Protein AF-A0A0S8H5W3-F1 (afdb_monomer)

Secondary structure (DSSP, 8-state):
--------------------HHHHHHHHHHHHHHHHHHHHHHHHHHHHHTTTS-HHHHHHHHHHHHHHHHHHHHHHHHHHHTTTTS--

Foldseek 3Di:
DDDDDDDDDPPDPPPPPPDPPVVVLVVLVVVLVVLVVVLVVLVVVLVVCVVVDDPVRNVVSVVVSVVSVVVSVVSVVVSVVVPVPPDD

Mean predicted aligned error: 11.43 Å

pLDDT: mean 81.81, std 19.47, range [39.88, 9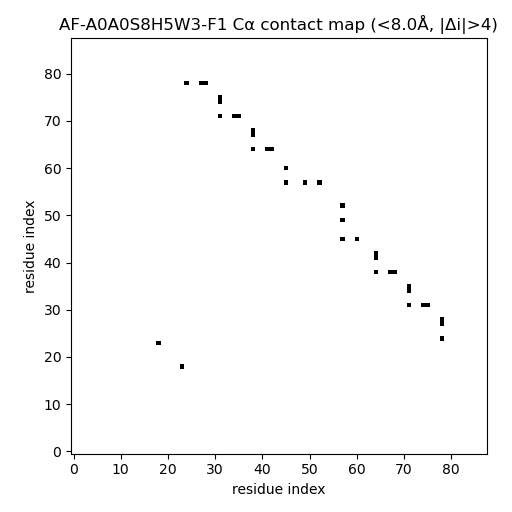8.12]

Nearest PDB structures (foldseek):
  5me8-assembly1_B  TM=8.341E-01  e=6.250E-01  Homo sapiens
  5mto-assembly1_B  TM=8.264E-01  e=7.598E-01  Homo sapiens
  5mto-assembly1_A  TM=7.953E-01  e=1.279E+00  Homo sapiens
  8cok-assembly1_A  TM=8.921E-01  e=5.350E+00  Homo sapiens

Solvent-accessible surface area (backbone atoms only — not comparable to full-atom values): 5513 Å² total; per-residue (Å²): 139,82,78,83,84,78,82,80,77,95,73,71,83,73,69,78,80,69,68,55,71,67,57,51,50,48,52,50,51,54,48,50,54,52,50,51,53,52,53,54,50,51,52,54,46,49,66,72,40,62,88,77,53,55,74,67,55,47,51,51,50,53,51,51,54,51,52,51,52,54,52,48,54,57,52,50,52,55,59,55,68,66,61,72,81,79,78,128

Radius of gyration: 24.45 Å; Cα contacts (8 Å, |Δi|>4): 18; chains: 1; bounding box: 81×32×51 Å

Structure (mmCIF, N/CA/C/O backbone):
data_AF-A0A0S8H5W3-F1
#
_entry.id   AF-A0A0S8H5W3-F1
#
loop_
_atom_site.group_PDB
_atom_site.id
_atom_site.type_symbol
_atom_site.label_atom_id
_atom_site.label_alt_id
_atom_site.label_comp_id
_atom_site.label_asym_id
_atom_site.label_entity_id
_atom_site.label_seq_id
_atom_site.pdbx_PDB_ins_code
_atom_site.Cartn_x
_atom_site.Cartn_y
_atom_site.Cartn_z
_atom_site.occupancy
_atom_site.B_iso_or_equiv
_atom_site.auth_seq_id
_atom_site.auth_comp_id
_atom_site.auth_asym_id
_atom_site.auth_atom_id
_atom_site.pdbx_PDB_model_num
ATOM 1 N N . MET A 1 1 ? 65.128 -23.305 -17.265 1.00 50.66 1 MET A N 1
ATOM 2 C CA . MET A 1 1 ? 64.789 -22.241 -16.293 1.00 50.66 1 MET A CA 1
ATOM 3 C C . MET A 1 1 ? 64.956 -20.935 -17.053 1.00 50.66 1 MET A C 1
ATOM 5 O O . MET A 1 1 ? 66.067 -20.646 -17.449 1.00 50.66 1 MET A O 1
ATOM 9 N N . THR A 1 2 ? 63.900 -20.266 -17.493 1.00 52.94 2 THR A N 1
ATOM 10 C CA . THR A 1 2 ? 62.998 -19.483 -16.643 1.00 52.94 2 THR A CA 1
ATOM 11 C C . THR A 1 2 ? 61.540 -19.695 -17.047 1.00 52.94 2 THR A C 1
ATOM 13 O O . THR A 1 2 ? 61.200 -19.742 -18.226 1.00 52.94 2 THR A O 1
ATOM 16 N N . GLY A 1 3 ? 60.688 -19.913 -16.047 1.00 44.91 3 GLY A N 1
ATOM 17 C CA . GLY A 1 3 ? 59.261 -20.103 -16.251 1.00 44.91 3 GLY A CA 1
ATOM 18 C C . GLY A 1 3 ? 58.569 -18.792 -16.611 1.00 44.91 3 GLY A C 1
ATOM 19 O O . GLY A 1 3 ? 58.820 -17.764 -15.987 1.00 44.91 3 GLY A O 1
ATOM 20 N N . GLY A 1 4 ? 57.636 -18.860 -17.562 1.00 56.12 4 GLY A N 1
ATOM 21 C CA . GLY A 1 4 ? 56.358 -18.184 -17.339 1.00 56.12 4 GLY A CA 1
ATOM 22 C C . GLY A 1 4 ? 55.703 -18.846 -16.123 1.00 56.12 4 GLY A C 1
ATOM 23 O O . GLY A 1 4 ? 55.877 -20.055 -15.947 1.00 56.12 4 GLY A O 1
ATOM 24 N N . PRO A 1 5 ? 55.016 -18.099 -1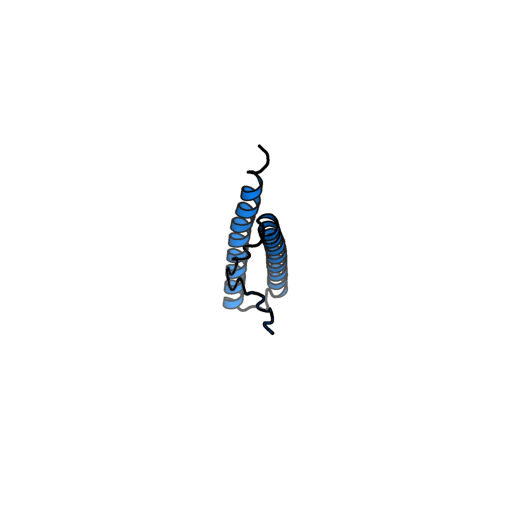5.250 1.00 58.25 5 PRO A N 1
ATOM 25 C CA . PRO A 1 5 ? 53.765 -17.462 -15.651 1.00 58.25 5 PRO A CA 1
ATOM 26 C C . PRO A 1 5 ? 53.493 -16.121 -14.944 1.00 58.25 5 PRO A C 1
ATOM 28 O O . PRO A 1 5 ? 53.947 -15.880 -13.832 1.00 58.25 5 PRO A O 1
ATOM 31 N N . ALA A 1 6 ? 52.648 -15.282 -15.534 1.00 50.03 6 ALA A N 1
ATOM 32 C CA . ALA A 1 6 ? 51.817 -14.372 -14.750 1.00 50.03 6 ALA A CA 1
ATOM 33 C C . ALA A 1 6 ? 50.585 -14.011 -15.574 1.00 50.03 6 ALA A C 1
ATOM 35 O O . ALA A 1 6 ? 50.557 -13.046 -16.335 1.00 50.03 6 ALA A O 1
ATOM 36 N N . ALA A 1 7 ? 49.564 -14.850 -15.431 1.00 46.44 7 ALA A N 1
ATOM 37 C CA . ALA A 1 7 ? 48.202 -14.407 -15.618 1.00 46.44 7 ALA A CA 1
ATOM 38 C C . ALA A 1 7 ? 47.958 -13.186 -14.712 1.00 46.44 7 ALA A C 1
ATOM 40 O O . ALA A 1 7 ? 48.252 -13.260 -13.525 1.00 46.44 7 ALA A O 1
ATOM 41 N N . GLN A 1 8 ? 47.487 -12.099 -15.333 1.00 51.38 8 GLN A N 1
ATOM 42 C CA . GLN A 1 8 ? 46.375 -11.214 -14.942 1.00 51.38 8 GLN A CA 1
ATOM 43 C C . GLN A 1 8 ? 46.238 -10.825 -13.444 1.00 51.38 8 GLN A C 1
ATOM 45 O O . GLN A 1 8 ? 46.301 -11.673 -12.561 1.00 51.38 8 GLN A O 1
ATOM 50 N N . PRO A 1 9 ? 45.893 -9.559 -13.140 1.00 48.50 9 PRO A N 1
ATOM 51 C CA . PRO A 1 9 ? 44.490 -9.191 -13.295 1.00 48.50 9 PRO A CA 1
ATOM 52 C C . PRO A 1 9 ? 44.271 -7.797 -13.886 1.00 48.50 9 PRO A C 1
ATOM 54 O O . PRO A 1 9 ? 44.763 -6.788 -13.383 1.00 48.50 9 PRO A O 1
ATOM 57 N N . ALA A 1 10 ? 43.420 -7.758 -14.911 1.00 49.31 10 ALA A N 1
ATOM 58 C CA . ALA A 1 10 ? 42.496 -6.657 -15.135 1.00 49.31 10 ALA A CA 1
ATOM 59 C C . ALA A 1 10 ? 41.605 -6.516 -13.885 1.00 49.31 10 ALA A C 1
ATOM 61 O O . ALA A 1 10 ? 40.476 -6.996 -13.838 1.00 49.31 10 ALA A O 1
ATOM 62 N N . SER A 1 11 ? 42.162 -5.960 -12.813 1.00 48.88 11 SER A N 1
ATOM 63 C CA . SER A 1 11 ? 41.420 -5.676 -11.598 1.00 48.88 11 SER A CA 1
ATOM 64 C C . SER A 1 11 ? 40.697 -4.353 -11.770 1.00 48.88 11 SER A C 1
ATOM 66 O O . SER A 1 11 ? 41.318 -3.296 -11.821 1.00 48.88 11 SER A O 1
ATOM 68 N N . ALA A 1 12 ? 39.373 -4.462 -11.747 1.00 52.16 12 ALA A N 1
ATOM 69 C CA . ALA A 1 12 ? 38.476 -3.455 -11.205 1.00 52.16 12 ALA A CA 1
ATOM 70 C C . ALA A 1 12 ? 38.236 -2.197 -12.052 1.00 52.16 12 ALA A C 1
ATOM 72 O O . ALA A 1 12 ? 38.100 -1.103 -11.511 1.00 52.16 12 ALA A O 1
ATOM 73 N N . GLU A 1 13 ? 37.963 -2.368 -13.345 1.00 46.22 13 GLU A N 1
ATOM 74 C CA . GLU A 1 13 ? 36.757 -1.696 -13.836 1.00 46.22 13 GLU A CA 1
ATOM 75 C C . GLU A 1 13 ? 35.573 -2.484 -13.282 1.00 46.22 13 GLU A C 1
ATOM 77 O O . GLU A 1 13 ? 35.075 -3.433 -13.886 1.00 46.22 13 GLU A O 1
ATOM 82 N N . SER A 1 14 ? 35.174 -2.123 -12.062 1.00 53.53 14 SER A N 1
ATOM 83 C CA . SER A 1 14 ? 33.829 -2.369 -11.563 1.00 53.53 14 SER A CA 1
ATOM 84 C C . SER A 1 14 ? 32.895 -1.640 -12.515 1.00 53.53 14 SER A C 1
ATOM 86 O O . SER A 1 14 ? 32.535 -0.486 -12.290 1.00 53.53 14 SER A O 1
ATOM 88 N N . GLN A 1 15 ? 32.594 -2.290 -13.637 1.00 51.28 15 GLN A N 1
ATOM 89 C CA . GLN A 1 15 ? 31.545 -1.873 -14.535 1.00 51.28 15 GLN A CA 1
ATOM 90 C C . GLN A 1 15 ? 30.304 -1.791 -13.664 1.00 51.28 15 GLN A C 1
ATOM 92 O O . GLN A 1 15 ? 29.841 -2.787 -13.108 1.00 51.28 15 GLN A O 1
ATOM 97 N N . GLU A 1 16 ? 29.846 -0.563 -13.460 1.00 58.28 16 GLU A N 1
ATOM 98 C CA . GLU A 1 16 ? 28.524 -0.262 -12.963 1.00 58.28 16 GLU A CA 1
ATOM 99 C C . GLU A 1 16 ? 27.579 -1.008 -13.905 1.00 58.28 16 GLU A C 1
ATOM 101 O O . GLU A 1 16 ? 27.296 -0.539 -15.007 1.00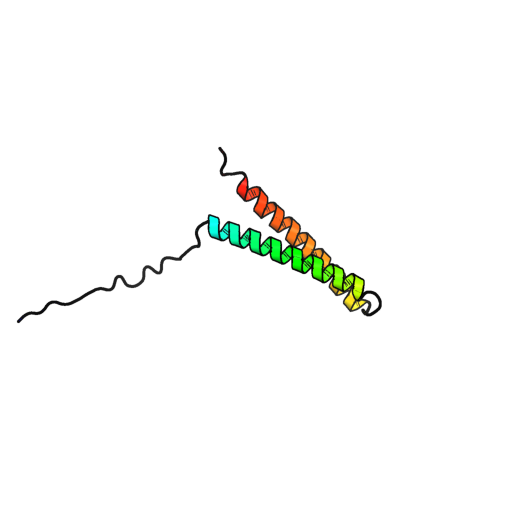 58.28 16 GLU A O 1
ATOM 106 N N . GLU A 1 17 ? 27.199 -2.238 -13.541 1.00 62.22 17 GLU A N 1
ATOM 107 C CA . GLU A 1 17 ? 26.252 -3.056 -14.291 1.00 62.22 17 GLU A CA 1
ATOM 108 C C . GLU A 1 17 ? 24.883 -2.400 -14.129 1.00 62.22 17 GLU A C 1
ATOM 110 O O . GLU A 1 17 ? 24.000 -2.802 -13.370 1.00 62.22 17 GLU A O 1
ATOM 115 N N . LYS A 1 18 ? 24.740 -1.271 -14.812 1.00 73.00 18 LYS A N 1
ATOM 116 C CA . LYS A 1 18 ? 23.503 -0.560 -14.974 1.00 73.00 18 LYS A CA 1
ATOM 117 C C . LYS A 1 18 ? 22.669 -1.450 -15.874 1.00 73.00 18 LYS A C 1
ATOM 119 O O . LYS A 1 18 ? 22.922 -1.547 -17.072 1.00 73.00 18 LYS A O 1
ATOM 124 N N . LEU A 1 19 ? 21.711 -2.129 -15.248 1.00 73.31 19 LEU A N 1
ATOM 125 C CA . LEU A 1 19 ? 20.728 -2.990 -15.898 1.00 73.31 19 LEU A CA 1
ATOM 126 C C . LEU A 1 19 ? 20.295 -2.388 -17.246 1.00 73.31 19 LEU A C 1
ATOM 128 O O . LEU A 1 19 ? 20.025 -1.178 -17.308 1.00 73.31 19 LEU A O 1
ATOM 132 N N . PRO A 1 20 ? 20.197 -3.200 -18.314 1.00 84.50 20 PRO A N 1
ATOM 133 C CA . PRO A 1 20 ? 19.819 -2.688 -19.618 1.00 84.50 20 PRO A CA 1
ATOM 134 C C . PRO A 1 20 ? 18.460 -1.969 -19.532 1.00 84.50 20 PRO A C 1
ATOM 136 O O . PRO A 1 20 ? 17.588 -2.384 -18.760 1.00 84.50 20 PRO A O 1
ATOM 139 N N . PRO A 1 21 ? 18.233 -0.893 -20.310 1.00 82.19 21 PRO A N 1
ATOM 140 C CA . PRO A 1 21 ? 17.023 -0.073 -20.199 1.00 82.19 21 PRO A CA 1
ATOM 141 C C . PRO A 1 21 ? 15.706 -0.855 -20.315 1.00 82.19 21 PRO A C 1
ATOM 143 O O . PRO A 1 21 ? 14.705 -0.449 -19.726 1.00 82.19 21 PRO A O 1
ATOM 146 N N . GLU A 1 22 ? 15.702 -1.964 -21.057 1.00 84.38 22 GLU A N 1
ATOM 147 C CA . GLU A 1 22 ? 14.556 -2.870 -21.217 1.00 84.38 22 GLU A CA 1
ATOM 148 C C . GLU A 1 22 ? 14.243 -3.638 -19.915 1.00 84.38 22 GLU A C 1
ATOM 150 O O . GLU A 1 22 ? 13.087 -3.734 -19.502 1.00 84.38 22 GLU A O 1
ATOM 155 N N . GLU A 1 23 ? 15.275 -4.108 -19.207 1.00 87.62 23 GLU A N 1
ATOM 156 C CA . GLU A 1 23 ? 15.173 -4.801 -17.914 1.00 87.62 23 GLU A CA 1
ATOM 157 C C . GLU A 1 23 ? 14.682 -3.842 -16.821 1.00 87.62 23 GLU A C 1
ATOM 159 O O . GLU A 1 23 ? 13.801 -4.179 -16.028 1.00 87.62 23 GLU A O 1
ATOM 164 N N . VAL A 1 24 ? 15.191 -2.603 -16.820 1.00 87.94 24 VAL A N 1
ATOM 165 C CA . VAL A 1 24 ? 14.728 -1.541 -15.912 1.00 87.94 24 VAL A CA 1
ATOM 166 C C . VAL A 1 24 ? 13.248 -1.243 -16.144 1.00 87.94 24 VAL A C 1
ATOM 168 O O . VAL A 1 24 ? 12.474 -1.193 -15.191 1.00 87.94 24 VAL A O 1
ATOM 171 N N . GLN A 1 25 ? 12.825 -1.085 -17.400 1.00 87.19 25 GLN A N 1
ATOM 172 C CA . GLN A 1 25 ? 11.417 -0.856 -17.735 1.00 87.19 25 GLN A CA 1
ATOM 173 C C . GLN A 1 25 ? 10.526 -2.037 -17.350 1.00 87.19 25 GLN A C 1
ATOM 175 O O . GLN A 1 25 ? 9.434 -1.832 -16.819 1.00 87.19 25 GLN A O 1
ATOM 180 N N . LYS A 1 26 ? 10.986 -3.274 -17.574 1.00 89.31 26 LYS A N 1
ATOM 181 C CA . LYS A 1 26 ? 10.275 -4.475 -17.131 1.00 89.31 26 LYS A CA 1
ATOM 182 C C . LYS A 1 26 ? 10.091 -4.476 -15.613 1.00 89.31 26 LYS A C 1
ATOM 184 O O . LYS A 1 26 ? 8.961 -4.602 -15.158 1.00 89.31 26 LYS A O 1
ATOM 189 N N . ARG A 1 27 ? 11.153 -4.235 -14.836 1.00 89.25 27 ARG A N 1
ATOM 190 C CA . ARG A 1 27 ? 11.075 -4.143 -13.367 1.00 89.25 27 ARG A CA 1
ATOM 191 C C . ARG A 1 27 ? 10.133 -3.038 -12.895 1.00 89.25 27 ARG A C 1
ATOM 193 O O . ARG A 1 27 ? 9.398 -3.245 -11.936 1.00 89.25 27 ARG A O 1
ATOM 200 N N . VAL A 1 28 ? 10.121 -1.886 -13.569 1.00 91.00 28 VAL A N 1
ATOM 201 C CA . VAL A 1 28 ? 9.172 -0.802 -13.268 1.00 91.00 28 VAL A CA 1
ATOM 202 C C . VAL A 1 28 ? 7.730 -1.254 -13.516 1.00 91.00 28 VAL A C 1
ATOM 204 O O . VAL A 1 28 ? 6.880 -1.035 -12.657 1.00 91.00 28 VAL A O 1
ATOM 207 N N . ARG A 1 29 ? 7.442 -1.919 -14.643 1.00 90.31 29 ARG A N 1
ATOM 208 C CA . ARG A 1 29 ? 6.099 -2.454 -14.936 1.00 90.31 29 ARG A CA 1
ATOM 209 C C . ARG A 1 29 ? 5.667 -3.521 -13.931 1.00 90.31 29 ARG A C 1
ATOM 211 O O . ARG A 1 29 ? 4.558 -3.433 -13.410 1.00 90.31 29 ARG A O 1
ATOM 218 N N . ASP A 1 30 ? 6.547 -4.469 -13.622 1.00 93.81 30 ASP A N 1
ATOM 219 C CA . ASP A 1 30 ? 6.283 -5.534 -12.648 1.00 93.81 30 ASP A CA 1
ATOM 220 C C . ASP A 1 30 ? 6.033 -4.939 -11.248 1.00 93.81 30 ASP A C 1
ATOM 222 O O . ASP A 1 30 ? 5.083 -5.315 -10.561 1.00 93.81 30 ASP A O 1
ATOM 226 N N . GLY A 1 31 ? 6.826 -3.936 -10.853 1.00 94.56 31 GLY A N 1
ATOM 227 C CA . GLY A 1 31 ? 6.648 -3.206 -9.598 1.00 94.56 31 GL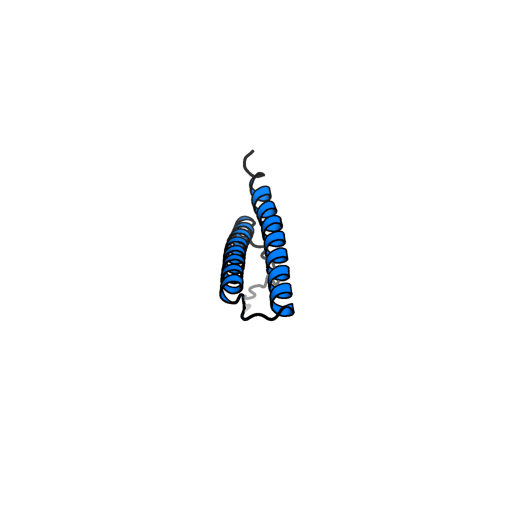Y A CA 1
ATOM 228 C C . GLY A 1 31 ? 5.327 -2.436 -9.529 1.00 94.56 31 GLY A C 1
ATOM 229 O O . GLY A 1 31 ? 4.658 -2.468 -8.497 1.00 94.56 31 GLY A O 1
ATOM 230 N N . LEU A 1 32 ? 4.907 -1.788 -10.622 1.00 95.50 32 LEU A N 1
ATOM 231 C CA . LEU A 1 32 ? 3.602 -1.121 -10.699 1.00 95.50 32 LEU A CA 1
ATOM 232 C C . LEU A 1 32 ? 2.448 -2.125 -10.595 1.00 95.50 32 LEU A C 1
ATOM 234 O O . LEU A 1 32 ? 1.490 -1.876 -9.864 1.00 95.50 32 LEU A O 1
ATOM 238 N N . ALA A 1 33 ? 2.542 -3.273 -11.269 1.00 95.38 33 ALA A N 1
ATOM 239 C CA . ALA A 1 33 ? 1.534 -4.326 -11.166 1.00 95.38 33 ALA A CA 1
ATOM 240 C C . ALA A 1 33 ? 1.397 -4.841 -9.721 1.00 95.38 33 ALA A C 1
ATOM 242 O O . ALA A 1 33 ? 0.283 -4.923 -9.200 1.00 95.38 33 ALA A O 1
ATOM 243 N N . GLY A 1 34 ? 2.523 -5.099 -9.046 1.00 97.25 34 GLY A N 1
ATOM 244 C CA . GLY A 1 34 ? 2.534 -5.490 -7.634 1.00 97.25 34 GLY A CA 1
ATOM 245 C C . GLY A 1 34 ? 1.969 -4.406 -6.710 1.00 97.25 34 GLY A C 1
ATOM 246 O O . GLY A 1 34 ? 1.156 -4.701 -5.835 1.00 97.25 34 GLY A O 1
ATOM 247 N N . ALA A 1 35 ? 2.332 -3.140 -6.936 1.00 97.19 35 ALA A N 1
ATOM 248 C CA . ALA A 1 35 ? 1.810 -2.015 -6.163 1.00 97.19 35 ALA A CA 1
ATOM 249 C C . ALA A 1 35 ? 0.284 -1.895 -6.284 1.00 97.19 35 ALA A C 1
ATOM 251 O O . ALA A 1 35 ? -0.395 -1.719 -5.274 1.00 97.19 35 ALA A O 1
ATOM 252 N N . ARG A 1 36 ? -0.267 -2.052 -7.495 1.00 97.50 36 ARG A N 1
ATOM 253 C CA . ARG A 1 36 ? -1.718 -2.056 -7.714 1.00 97.50 36 ARG A CA 1
ATOM 254 C C . ARG A 1 36 ? -2.402 -3.167 -6.920 1.00 97.50 36 ARG A C 1
ATOM 256 O O . ARG A 1 36 ? -3.356 -2.893 -6.203 1.00 97.50 36 ARG A O 1
ATOM 263 N N . GLN A 1 37 ? -1.890 -4.394 -7.005 1.00 98.06 37 GLN A N 1
ATOM 264 C CA . GLN A 1 37 ? -2.456 -5.532 -6.279 1.00 98.06 37 GLN A CA 1
ATOM 265 C C . GLN A 1 37 ? -2.458 -5.303 -4.760 1.00 98.06 37 GLN A C 1
ATOM 267 O O . GLN A 1 37 ? -3.437 -5.628 -4.088 1.00 98.06 37 GLN A O 1
ATOM 272 N N . LEU A 1 38 ? -1.383 -4.729 -4.214 1.00 98.00 38 LEU A N 1
ATOM 273 C CA . LEU A 1 38 ? -1.301 -4.391 -2.792 1.00 98.00 38 LEU A CA 1
ATOM 274 C C . LEU A 1 38 ? -2.321 -3.315 -2.401 1.00 98.00 38 LEU A C 1
ATOM 276 O O . LEU A 1 38 ? -3.012 -3.484 -1.400 1.00 98.00 38 LEU A O 1
ATOM 280 N N . ILE A 1 39 ? -2.461 -2.252 -3.199 1.00 98.12 39 ILE A N 1
ATOM 281 C CA . ILE A 1 39 ? -3.458 -1.194 -2.970 1.00 98.12 39 ILE A CA 1
ATOM 282 C C . ILE A 1 39 ? -4.878 -1.770 -2.992 1.00 98.12 39 ILE A C 1
ATOM 284 O O . ILE A 1 39 ? -5.672 -1.471 -2.101 1.00 98.12 39 ILE A O 1
ATOM 288 N N . ASP A 1 40 ? -5.188 -2.617 -3.973 1.00 97.88 40 ASP A N 1
ATOM 289 C CA . ASP A 1 40 ? -6.500 -3.256 -4.096 1.00 97.88 40 ASP A CA 1
ATOM 290 C C . ASP A 1 40 ? -6.770 -4.189 -2.903 1.00 97.88 40 ASP A C 1
ATOM 292 O O . ASP A 1 40 ? -7.864 -4.189 -2.339 1.00 97.88 40 ASP A O 1
ATOM 296 N N . THR A 1 41 ? -5.756 -4.933 -2.453 1.00 98.00 41 THR A N 1
ATOM 297 C CA . THR A 1 41 ? -5.865 -5.811 -1.278 1.00 98.00 41 THR A CA 1
ATOM 298 C C . THR A 1 41 ? -6.131 -5.007 -0.006 1.00 98.00 41 THR A C 1
ATOM 300 O O . THR A 1 41 ? -7.033 -5.350 0.754 1.00 98.00 41 THR A O 1
ATOM 303 N N . LEU A 1 42 ? -5.387 -3.920 0.217 1.00 97.44 42 LEU A N 1
ATOM 304 C CA . LEU A 1 42 ? -5.585 -3.035 1.368 1.00 97.44 42 LEU A CA 1
ATOM 305 C C . LEU A 1 42 ? -6.974 -2.389 1.359 1.00 97.44 42 LEU A C 1
ATOM 307 O O . LEU A 1 42 ? -7.592 -2.286 2.413 1.00 97.44 42 LEU A O 1
ATOM 311 N N . ALA A 1 43 ? -7.492 -2.016 0.187 1.00 97.31 43 ALA A N 1
ATOM 312 C CA . ALA A 1 43 ? -8.845 -1.482 0.054 1.00 97.31 43 ALA A CA 1
ATOM 313 C C . ALA A 1 43 ? -9.915 -2.519 0.432 1.00 97.31 43 ALA A C 1
ATOM 315 O O . ALA A 1 43 ? -10.860 -2.207 1.146 1.00 97.31 43 ALA A O 1
ATOM 316 N N . VAL A 1 44 ? -9.749 -3.776 0.008 1.00 97.81 44 VAL A N 1
ATOM 317 C CA . VAL A 1 44 ? -10.656 -4.860 0.419 1.00 97.81 44 VAL A CA 1
ATOM 318 C C . VAL A 1 44 ? -10.587 -5.100 1.927 1.00 97.81 44 VAL A C 1
ATOM 320 O O . VAL A 1 44 ? -11.610 -5.392 2.544 1.00 97.81 44 VAL A O 1
ATOM 323 N N . LEU A 1 45 ? -9.395 -5.016 2.522 1.00 96.69 45 LEU A N 1
ATOM 324 C CA . LEU A 1 45 ? -9.235 -5.174 3.965 1.00 96.69 45 LEU A CA 1
ATOM 325 C C . LEU A 1 45 ? -9.906 -4.036 4.731 1.00 96.69 45 LEU A C 1
ATOM 327 O O . LEU A 1 45 ? -10.621 -4.338 5.674 1.00 96.69 45 LEU A O 1
ATOM 331 N N . GLU A 1 46 ? -9.746 -2.785 4.299 1.00 95.56 46 GLU A N 1
ATOM 332 C CA . GLU A 1 46 ? -10.406 -1.618 4.899 1.00 95.56 46 GLU A CA 1
ATOM 333 C C . GLU A 1 46 ? -11.933 -1.775 4.922 1.00 95.56 46 GLU A C 1
ATOM 335 O O . GLU A 1 46 ? -12.548 -1.667 5.980 1.00 95.56 46 GLU A O 1
ATOM 340 N N . GLU A 1 47 ? -12.537 -2.174 3.801 1.00 95.81 47 GLU A N 1
ATOM 341 C CA . GLU A 1 47 ? -13.977 -2.452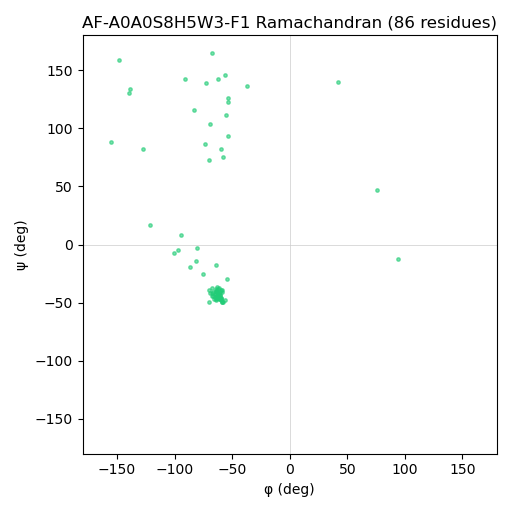 3.741 1.00 95.81 47 GLU A CA 1
ATOM 342 C C . GLU A 1 47 ? -14.393 -3.615 4.657 1.00 95.81 47 GLU A C 1
ATOM 344 O O . GLU A 1 47 ? -15.442 -3.569 5.300 1.00 95.81 47 GLU A O 1
ATOM 349 N N . LYS A 1 48 ? -13.574 -4.671 4.752 1.00 96.62 48 LYS A N 1
ATOM 350 C CA . LYS A 1 48 ? -13.867 -5.839 5.603 1.00 96.62 48 LYS A CA 1
ATOM 351 C C . LYS A 1 48 ? -13.648 -5.588 7.092 1.00 96.62 48 LYS A C 1
ATOM 353 O O . LYS A 1 48 ? -14.236 -6.297 7.908 1.00 96.62 48 LYS A O 1
ATOM 358 N N . THR A 1 49 ? -12.787 -4.643 7.455 1.00 96.12 49 THR A N 1
ATOM 359 C CA . THR A 1 49 ? -12.517 -4.271 8.849 1.00 96.12 49 THR A CA 1
ATOM 360 C C . THR A 1 49 ? -13.309 -3.048 9.289 1.00 96.12 49 THR A C 1
ATOM 362 O O . THR A 1 49 ? -13.290 -2.713 10.473 1.00 96.12 49 THR A O 1
ATOM 365 N N . ARG A 1 50 ? -14.059 -2.414 8.385 1.00 90.31 50 ARG A N 1
ATOM 366 C CA . ARG A 1 50 ? -14.942 -1.291 8.683 1.00 90.31 50 ARG A CA 1
ATOM 367 C C . ARG A 1 50 ? -15.910 -1.633 9.821 1.00 90.31 50 ARG A C 1
ATOM 369 O O . ARG A 1 50 ? -16.665 -2.599 9.755 1.00 90.31 50 ARG A O 1
ATOM 376 N N . GLY A 1 51 ? -15.877 -0.824 10.880 1.00 91.50 51 GLY A N 1
ATOM 377 C CA . GLY A 1 51 ? -16.634 -1.051 12.120 1.00 91.50 51 GLY A CA 1
ATOM 378 C C . GLY A 1 51 ? -15.868 -1.796 13.221 1.00 91.50 51 GLY A C 1
ATOM 379 O O . GLY A 1 51 ? -16.300 -1.760 14.368 1.00 91.50 51 GLY A O 1
ATOM 380 N N . ASN A 1 52 ? -14.717 -2.396 12.899 1.00 95.38 52 ASN A N 1
ATOM 381 C CA . ASN A 1 52 ? -13.753 -2.923 13.874 1.00 95.38 52 ASN A CA 1
ATOM 382 C C . ASN A 1 52 ? -12.563 -1.975 14.101 1.00 95.38 52 ASN A C 1
ATOM 384 O O . ASN A 1 52 ? -11.735 -2.243 14.967 1.00 95.38 52 ASN A O 1
ATOM 388 N N . LEU A 1 53 ? -12.464 -0.900 13.314 1.00 95.38 53 LEU A N 1
ATOM 389 C CA . LEU A 1 53 ? -11.422 0.117 13.424 1.00 95.38 53 LEU A CA 1
ATOM 390 C C . LEU A 1 53 ? -11.864 1.246 14.357 1.00 95.38 53 LEU A C 1
ATOM 392 O O . LEU A 1 53 ? -13.018 1.682 14.332 1.00 95.38 53 LEU A O 1
ATOM 396 N N . THR A 1 54 ? -10.921 1.759 15.138 1.00 97.31 54 THR A N 1
ATOM 397 C CA . THR A 1 54 ? -11.066 3.051 15.812 1.00 97.31 54 THR A CA 1
ATOM 398 C C . THR A 1 54 ? -11.084 4.197 14.792 1.00 97.31 54 THR A C 1
ATOM 400 O O . THR A 1 54 ? -10.694 4.034 13.634 1.00 97.31 54 THR A O 1
ATOM 403 N N . ALA A 1 55 ? -11.524 5.388 15.213 1.00 95.81 55 ALA A N 1
ATOM 404 C CA . ALA A 1 55 ? -11.543 6.564 14.339 1.00 95.81 55 ALA A CA 1
ATOM 405 C C . ALA A 1 55 ? -10.141 6.922 13.806 1.00 95.81 55 ALA A C 1
ATOM 407 O O . ALA A 1 55 ? -10.002 7.251 12.632 1.00 95.81 55 ALA A O 1
ATOM 408 N N . GLU A 1 56 ? -9.113 6.794 14.649 1.00 97.38 56 GLU A N 1
ATOM 409 C CA . GLU A 1 56 ? -7.720 7.069 14.283 1.00 97.38 56 GLU A CA 1
ATOM 410 C C . GLU A 1 56 ? -7.186 6.045 13.270 1.00 97.38 56 GLU A C 1
ATOM 412 O O . GLU A 1 56 ? -6.594 6.422 12.261 1.00 97.38 56 GLU A O 1
ATOM 417 N N . GLU A 1 57 ? -7.455 4.751 13.474 1.00 97.38 57 GLU A N 1
ATOM 418 C CA . GLU A 1 57 ? -7.059 3.702 12.524 1.00 97.38 57 GLU A CA 1
ATOM 419 C C . GLU A 1 57 ? -7.765 3.856 11.174 1.00 97.38 57 GLU A C 1
ATOM 421 O O . GLU A 1 57 ? -7.142 3.680 10.125 1.00 97.38 57 GLU A O 1
ATOM 426 N N . GLN A 1 58 ? -9.051 4.215 11.188 1.00 96.19 58 GLN A N 1
ATOM 427 C CA . GLN A 1 58 ? -9.816 4.475 9.973 1.00 96.19 58 GLN A CA 1
ATOM 428 C C . GLN A 1 58 ? -9.243 5.671 9.202 1.00 96.19 58 GLN A C 1
ATOM 430 O O . GLN A 1 58 ? -9.062 5.586 7.985 1.00 96.19 58 GLN A O 1
ATOM 435 N N . GLU A 1 59 ? -8.939 6.777 9.884 1.00 96.44 59 GLU A N 1
ATOM 436 C CA . GLU A 1 59 ? -8.346 7.967 9.265 1.00 96.44 59 GLU A CA 1
ATOM 437 C C . GLU A 1 59 ? -6.955 7.668 8.694 1.00 96.44 59 GLU A C 1
ATOM 439 O O . GLU A 1 59 ? -6.669 8.005 7.539 1.00 96.44 59 GLU A O 1
ATOM 444 N N . LEU A 1 60 ? -6.116 6.970 9.464 1.00 96.75 60 LEU A N 1
ATOM 445 C CA . LEU A 1 60 ? -4.783 6.552 9.043 1.00 96.75 60 LEU A CA 1
ATOM 446 C C . LEU A 1 60 ? -4.849 5.684 7.783 1.00 96.75 60 LEU A C 1
ATOM 448 O O . LEU A 1 60 ? -4.147 5.954 6.805 1.00 96.75 60 LEU A O 1
ATOM 452 N N . LEU A 1 61 ? -5.707 4.660 7.783 1.00 96.38 61 LEU A N 1
ATOM 453 C CA . LEU A 1 61 ? -5.836 3.725 6.667 1.00 96.38 61 LEU A CA 1
ATOM 454 C C . LEU A 1 61 ? -6.393 4.415 5.415 1.00 96.38 61 LEU A C 1
ATOM 456 O O . LEU A 1 61 ? -5.882 4.204 4.312 1.00 96.38 61 LEU A O 1
ATOM 460 N N . THR A 1 62 ? -7.376 5.301 5.587 1.00 96.12 62 THR A N 1
ATOM 461 C CA . THR A 1 62 ? -7.965 6.099 4.499 1.00 96.12 62 THR A CA 1
ATOM 462 C C . THR A 1 62 ? -6.933 7.040 3.875 1.00 96.12 62 THR A C 1
ATOM 464 O O . THR A 1 62 ? -6.818 7.126 2.646 1.00 96.12 62 THR A O 1
ATOM 467 N N . THR A 1 63 ? -6.145 7.721 4.708 1.00 97.44 63 THR A N 1
ATOM 468 C CA . THR A 1 63 ? -5.094 8.644 4.261 1.00 97.44 63 THR A CA 1
ATOM 469 C C . THR A 1 63 ? -3.988 7.887 3.532 1.00 97.44 63 THR A C 1
ATOM 471 O O . THR A 1 63 ? -3.630 8.248 2.409 1.00 97.44 63 THR A O 1
ATOM 474 N N . ALA A 1 64 ? -3.518 6.773 4.100 1.00 97.38 64 ALA A N 1
ATOM 475 C CA . ALA A 1 64 ? -2.499 5.932 3.482 1.00 97.38 64 ALA A CA 1
ATOM 476 C C . ALA A 1 64 ? -2.949 5.385 2.116 1.00 97.38 64 ALA A C 1
ATOM 478 O O . ALA A 1 64 ? -2.211 5.491 1.134 1.00 97.38 64 ALA A O 1
ATOM 479 N N . LEU A 1 65 ? -4.174 4.851 2.014 1.00 97.69 65 LEU A N 1
ATOM 480 C CA . LEU A 1 65 ? -4.735 4.377 0.744 1.00 97.69 65 LEU A CA 1
ATOM 481 C C . LEU A 1 65 ? -4.834 5.498 -0.294 1.00 97.69 65 LEU A C 1
ATOM 483 O O . LEU A 1 65 ? -4.516 5.284 -1.467 1.00 97.69 65 LEU A O 1
ATOM 487 N N . SER A 1 66 ? -5.245 6.694 0.125 1.00 97.94 66 SER A N 1
ATOM 488 C CA . SER A 1 66 ? -5.355 7.859 -0.756 1.00 97.94 66 SER A CA 1
ATOM 489 C C . SER A 1 66 ? -3.991 8.277 -1.307 1.00 97.94 66 SER A C 1
ATOM 491 O O . SER A 1 66 ? -3.831 8.425 -2.522 1.00 97.94 66 SER A O 1
ATOM 493 N N . GLU A 1 67 ? -2.977 8.386 -0.449 1.00 98.06 67 GLU A N 1
ATOM 494 C CA . GLU A 1 67 ? -1.614 8.710 -0.873 1.00 98.06 67 GLU A CA 1
ATOM 495 C C . GLU A 1 67 ? -1.022 7.655 -1.808 1.00 98.06 67 GLU A C 1
ATOM 497 O O . GLU A 1 67 ? -0.424 7.997 -2.833 1.00 98.06 67 GLU A O 1
ATOM 502 N N . LEU A 1 68 ? -1.188 6.371 -1.480 1.00 97.75 68 LEU A N 1
ATOM 503 C CA . LEU A 1 68 ? -0.682 5.273 -2.300 1.00 97.75 68 LEU A CA 1
ATOM 504 C C . LEU A 1 68 ? -1.307 5.291 -3.697 1.00 97.75 68 LEU A C 1
ATOM 506 O O . LEU A 1 68 ? -0.583 5.169 -4.687 1.00 97.75 68 LEU A O 1
ATOM 510 N N . ARG A 1 69 ? -2.624 5.515 -3.796 1.00 97.75 69 ARG A N 1
ATOM 511 C CA . ARG A 1 69 ? -3.336 5.645 -5.078 1.00 97.75 69 ARG A CA 1
ATOM 512 C C . ARG A 1 69 ? -2.817 6.827 -5.897 1.00 97.75 69 ARG A C 1
ATOM 514 O O . ARG A 1 69 ? -2.530 6.663 -7.082 1.00 97.75 69 ARG A O 1
ATOM 521 N N . LEU A 1 70 ? -2.628 7.993 -5.277 1.00 97.19 70 LEU A N 1
ATOM 522 C CA . LEU A 1 70 ? -2.088 9.179 -5.955 1.00 97.19 70 LEU A CA 1
ATOM 523 C C . LEU A 1 70 ? -0.667 8.941 -6.483 1.00 97.19 70 LEU A C 1
ATOM 525 O O . LEU A 1 70 ? -0.369 9.236 -7.646 1.00 97.19 70 LEU A O 1
ATOM 529 N N . ARG A 1 71 ? 0.211 8.363 -5.655 1.00 96.56 71 ARG A N 1
ATOM 530 C CA . ARG A 1 71 ? 1.582 8.014 -6.058 1.00 96.56 71 ARG A CA 1
ATOM 531 C C . ARG A 1 71 ? 1.578 6.983 -7.183 1.00 96.56 71 ARG A C 1
ATOM 533 O O . ARG A 1 71 ? 2.323 7.146 -8.148 1.00 96.56 71 ARG A O 1
ATOM 540 N N . PHE A 1 72 ? 0.714 5.972 -7.102 1.00 96.75 72 PHE A N 1
ATOM 541 C CA . PHE A 1 72 ? 0.563 4.955 -8.138 1.00 96.75 72 PHE A CA 1
ATOM 542 C C . PHE A 1 72 ? 0.166 5.561 -9.487 1.00 96.75 72 PHE A C 1
ATOM 544 O O . PHE A 1 72 ? 0.807 5.253 -10.489 1.00 96.75 72 PHE A O 1
ATOM 551 N N . VAL A 1 73 ? -0.828 6.455 -9.531 1.00 95.88 73 VAL A N 1
ATOM 552 C CA . VAL A 1 73 ? -1.248 7.121 -10.779 1.00 95.88 73 VAL A CA 1
ATOM 553 C C . VAL A 1 73 ? -0.109 7.958 -11.363 1.00 95.88 73 VAL A C 1
ATOM 555 O O . VAL A 1 73 ? 0.192 7.845 -12.550 1.00 95.88 73 VAL A O 1
ATOM 558 N N . SER A 1 74 ? 0.578 8.744 -10.528 1.00 94.44 74 SER A N 1
ATOM 559 C CA . SER A 1 74 ? 1.718 9.569 -10.954 1.00 94.44 74 SER A CA 1
ATOM 560 C C . SER A 1 74 ? 2.852 8.727 -11.553 1.00 94.44 74 SER A C 1
ATOM 562 O O . SER A 1 74 ? 3.374 9.045 -12.623 1.00 94.44 74 SER A O 1
ATOM 564 N N . LEU A 1 75 ? 3.210 7.619 -10.899 1.00 93.44 75 LEU A N 1
ATOM 565 C CA . LEU A 1 75 ? 4.249 6.703 -11.373 1.00 93.44 75 LEU A CA 1
ATOM 566 C C . LEU A 1 75 ? 3.817 5.916 -12.615 1.00 93.44 75 LEU A C 1
ATOM 568 O O . LEU A 1 75 ? 4.618 5.748 -13.534 1.00 93.44 75 LEU A O 1
ATOM 572 N N . SER A 1 76 ? 2.557 5.485 -12.672 1.00 92.44 76 SER A N 1
ATOM 573 C CA . SER A 1 76 ? 1.997 4.771 -13.822 1.00 92.44 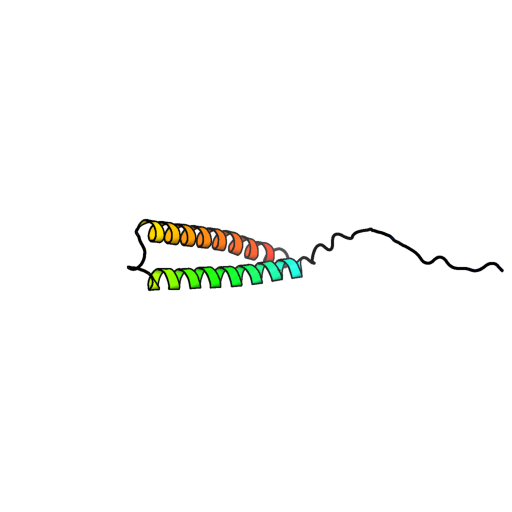76 SER A CA 1
ATOM 574 C C . SER A 1 76 ? 2.004 5.647 -15.067 1.00 92.44 76 SER A C 1
ATOM 576 O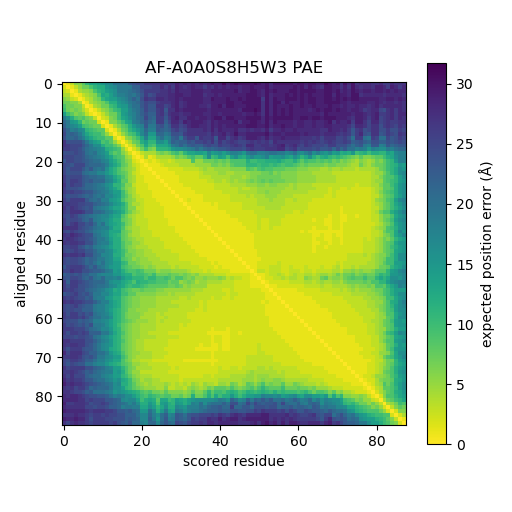 O . SER A 1 76 ? 2.457 5.206 -16.119 1.00 92.44 76 SER A O 1
ATOM 578 N N . ASN A 1 77 ? 1.602 6.914 -14.938 1.00 91.44 77 ASN A N 1
ATOM 579 C CA . ASN A 1 77 ? 1.621 7.850 -16.057 1.00 91.44 77 ASN A CA 1
ATOM 580 C C . ASN A 1 77 ? 3.050 8.066 -16.588 1.00 91.44 77 ASN A C 1
ATOM 582 O O . ASN A 1 77 ? 3.286 8.003 -17.789 1.00 91.44 77 ASN A O 1
ATOM 586 N N . ARG A 1 78 ? 4.042 8.208 -15.693 1.00 88.44 78 ARG A N 1
ATOM 587 C CA . ARG A 1 78 ? 5.464 8.326 -16.078 1.00 88.44 78 ARG A CA 1
ATOM 588 C C . ARG A 1 78 ? 6.002 7.080 -16.780 1.00 88.44 78 ARG A C 1
ATOM 590 O O . ARG A 1 78 ? 6.844 7.205 -17.666 1.00 88.44 78 ARG A O 1
ATOM 597 N N . ALA A 1 79 ? 5.561 5.892 -16.369 1.00 83.62 79 ALA A N 1
ATOM 598 C CA . ALA A 1 79 ? 5.968 4.646 -17.008 1.00 83.62 79 ALA A CA 1
ATOM 599 C C . ALA A 1 79 ? 5.407 4.531 -18.434 1.00 83.62 79 ALA A C 1
ATOM 601 O O . ALA A 1 79 ? 6.128 4.078 -19.320 1.00 83.62 79 ALA A O 1
ATOM 602 N N . VAL A 1 80 ? 4.174 4.999 -18.662 1.00 77.56 80 VAL A N 1
ATOM 603 C CA . VAL A 1 80 ? 3.533 5.026 -19.987 1.00 77.56 80 VAL A CA 1
ATOM 604 C C . VAL A 1 80 ? 4.193 6.063 -20.904 1.00 77.56 80 VAL A C 1
ATOM 606 O O . VAL A 1 80 ? 4.634 5.706 -21.994 1.00 77.56 80 VAL A O 1
ATOM 609 N N . SER A 1 81 ? 4.382 7.308 -20.449 1.00 72.44 81 SER A N 1
ATOM 610 C CA . SER A 1 81 ? 4.966 8.387 -21.272 1.00 72.44 81 SER A CA 1
ATOM 611 C C . SER A 1 81 ? 6.418 8.137 -21.706 1.00 72.44 81 SER A C 1
ATOM 613 O O . SER A 1 81 ? 6.907 8.772 -22.635 1.00 72.44 81 SER A O 1
ATOM 615 N N . LYS A 1 82 ? 7.142 7.214 -21.057 1.00 59.56 82 LYS A N 1
ATOM 616 C CA . LYS A 1 82 ? 8.514 6.847 -21.450 1.00 59.56 82 LYS A CA 1
ATOM 617 C C . LYS A 1 82 ? 8.560 5.846 -22.616 1.00 59.56 82 LYS A C 1
ATOM 619 O O . LYS A 1 82 ? 9.623 5.669 -23.206 1.00 59.56 82 LYS A O 1
ATOM 624 N N . GLN A 1 83 ? 7.437 5.207 -22.958 1.00 55.62 83 GLN A N 1
ATOM 625 C CA . GLN A 1 83 ? 7.354 4.233 -24.054 1.00 55.62 83 GLN A CA 1
ATOM 626 C C . GLN A 1 83 ? 7.081 4.871 -25.428 1.00 55.62 83 GLN A C 1
ATOM 628 O O . GLN A 1 83 ? 7.393 4.260 -26.446 1.00 55.62 83 GLN A O 1
ATOM 633 N N . GLU A 1 84 ? 6.567 6.102 -25.481 1.00 53.41 84 GLU A N 1
ATOM 634 C CA . GLU A 1 84 ? 6.143 6.760 -26.731 1.00 53.41 84 GLU A CA 1
ATOM 635 C C . GLU A 1 84 ? 7.301 7.382 -27.544 1.00 53.41 84 GLU A C 1
ATOM 637 O O . GLU A 1 84 ? 7.096 7.855 -28.655 1.00 53.41 84 GLU A O 1
ATOM 642 N N . GLY A 1 85 ? 8.543 7.333 -27.045 1.00 51.97 85 GLY A N 1
ATOM 643 C CA . GLY A 1 85 ? 9.724 7.909 -27.709 1.00 51.97 85 GLY A CA 1
ATOM 644 C C . GLY A 1 85 ? 10.558 6.961 -28.587 1.00 51.97 85 GLY A C 1
ATOM 645 O O . GLY A 1 85 ? 11.658 7.344 -28.974 1.00 51.97 85 GLY A O 1
ATOM 646 N N . LYS A 1 86 ? 10.112 5.724 -28.863 1.00 48.22 86 LYS A N 1
ATOM 647 C CA . LYS A 1 86 ? 10.891 4.711 -29.628 1.00 48.22 86 LYS A CA 1
ATOM 648 C C . LYS A 1 86 ? 10.189 4.200 -30.900 1.00 48.22 86 LYS A C 1
ATOM 650 O O . LYS A 1 86 ? 10.568 3.159 -31.430 1.00 48.22 86 LYS A O 1
ATOM 655 N N . 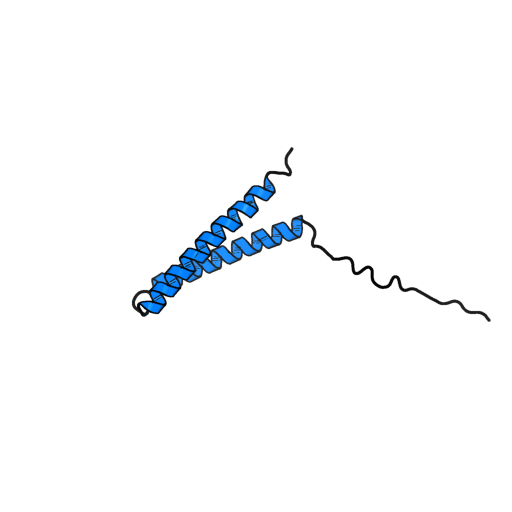ALA A 1 87 ? 9.176 4.914 -31.384 1.00 48.19 87 ALA A N 1
ATOM 656 C CA . ALA A 1 87 ? 8.529 4.660 -32.670 1.00 48.19 87 ALA A CA 1
ATOM 657 C C . ALA A 1 87 ? 8.500 5.964 -33.481 1.00 48.19 87 AL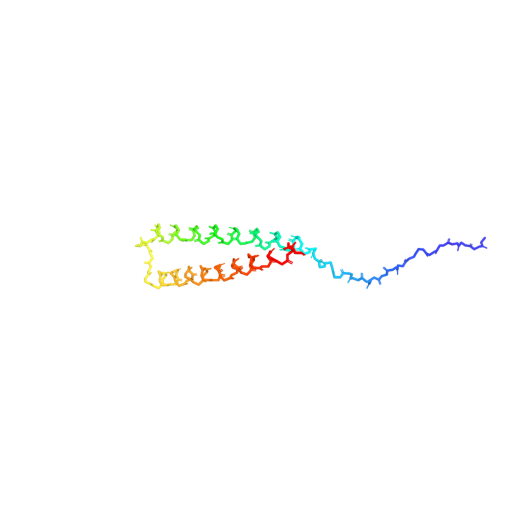A A C 1
ATOM 659 O O . ALA A 1 87 ? 7.520 6.703 -33.453 1.00 48.19 87 ALA A O 1
ATOM 660 N N . GLY A 1 88 ? 9.615 6.260 -34.144 1.00 39.88 88 GLY A N 1
ATOM 661 C CA . GLY A 1 88 ? 9.797 7.398 -35.043 1.00 39.88 88 GLY A CA 1
ATOM 662 C C . GLY A 1 88 ? 11.086 7.231 -35.820 1.00 39.88 88 GLY A C 1
ATOM 663 O O . GLY A 1 88 ? 12.137 7.161 -35.147 1.00 39.88 88 GLY A O 1
#

Sequence (88 aa):
MTGGPAAQPASAESQEEKLPPEEVQKRVRDGLAGARQLIDTLAVLEEKTRGNLTAEEQELLTTALSELRLRFVSLSNRAVSKQEGKAG